Protein AF-A0AAQ2U8R6-F1 (afdb_monomer_lite)

Sequence (78 aa):
MVDGVTKQFIKDERLKYYPRGMNLYSSSRGMKKPVVEELTNKEVMARVGDAKLVYRETYSIGADKKGNLVDKRYYKKV

pLDDT: mean 85.34, std 8.18, range [59.31, 95.94]

Radius of gyration: 20.51 Å; chains: 1; bounding box: 39×27×50 Å

Structure (mmCIF, N/CA/C/O backbone):
data_AF-A0AAQ2U8R6-F1
#
_entry.id   AF-A0AAQ2U8R6-F1
#
loop_
_atom_site.group_PDB
_atom_site.id
_atom_site.type_symbol
_atom_site.label_atom_id
_atom_site.label_alt_id
_atom_site.label_comp_id
_atom_site.label_asym_id
_atom_site.label_entity_id
_atom_site.label_seq_id
_atom_site.pdbx_PDB_ins_code
_atom_site.Cartn_x
_atom_site.Cartn_y
_atom_site.Cartn_z
_atom_site.occupancy
_atom_site.B_iso_or_equiv
_atom_site.auth_seq_id
_atom_site.auth_comp_id
_atom_site.auth_asym_id
_atom_site.auth_atom_id
_atom_site.pdbx_PDB_model_num
ATOM 1 N N . MET A 1 1 ? -0.976 17.110 -26.361 1.00 59.31 1 MET A N 1
ATOM 2 C CA . MET A 1 1 ? -0.470 16.237 -27.441 1.00 59.31 1 MET A CA 1
ATOM 3 C C . MET A 1 1 ? 0.824 15.577 -26.989 1.00 59.31 1 MET A C 1
ATOM 5 O O . MET A 1 1 ? 1.375 16.016 -25.985 1.00 59.31 1 MET A O 1
ATOM 9 N N . VAL A 1 2 ? 1.239 14.501 -27.648 1.00 70.62 2 VAL A N 1
ATOM 10 C CA . VAL A 1 2 ? 2.606 13.950 -27.612 1.00 70.62 2 VAL A CA 1
ATOM 11 C C . VAL A 1 2 ? 2.997 13.829 -29.081 1.00 70.62 2 VAL A C 1
ATOM 13 O O . VAL A 1 2 ? 2.201 13.289 -29.844 1.00 70.62 2 VAL A O 1
ATOM 16 N N . ASP A 1 3 ? 4.110 14.441 -29.483 1.00 80.38 3 ASP A N 1
ATOM 17 C CA . ASP A 1 3 ? 4.610 14.445 -30.870 1.00 80.38 3 ASP A CA 1
ATOM 18 C C . ASP A 1 3 ? 3.543 14.792 -31.928 1.00 80.38 3 ASP A C 1
ATOM 20 O O . ASP A 1 3 ? 3.382 14.118 -32.939 1.00 80.38 3 ASP A O 1
ATOM 24 N N . GLY A 1 4 ? 2.735 15.826 -31.667 1.00 81.12 4 GLY A N 1
ATOM 25 C CA . GLY A 1 4 ? 1.676 16.278 -32.585 1.00 81.12 4 GLY A CA 1
ATOM 26 C C . GLY A 1 4 ? 0.392 15.436 -32.578 1.00 81.12 4 GLY A C 1
ATOM 27 O O . GLY A 1 4 ? -0.636 15.892 -33.073 1.00 81.12 4 GLY A O 1
ATOM 28 N N . VAL A 1 5 ? 0.382 14.267 -31.931 1.00 76.31 5 VAL A N 1
ATOM 29 C CA . VAL A 1 5 ? -0.798 13.397 -31.833 1.00 76.31 5 VAL A CA 1
ATOM 30 C C . VAL A 1 5 ? -1.577 13.679 -30.545 1.00 76.31 5 VAL A C 1
ATOM 32 O O . VAL A 1 5 ? -1.021 13.888 -29.453 1.00 76.31 5 VAL A O 1
ATOM 35 N N . THR A 1 6 ? -2.909 13.719 -30.634 1.00 80.00 6 THR A N 1
ATOM 36 C CA . THR A 1 6 ? -3.751 13.862 -29.441 1.00 80.00 6 THR A CA 1
ATOM 37 C C . THR A 1 6 ? -3.698 12.583 -28.603 1.00 80.00 6 THR A C 1
ATOM 39 O O . THR A 1 6 ? -3.742 11.458 -29.096 1.00 80.00 6 THR A O 1
ATOM 42 N N . LYS A 1 7 ? -3.622 12.750 -27.277 1.00 75.69 7 LYS A N 1
ATOM 43 C CA . LYS A 1 7 ? -3.469 11.634 -26.324 1.00 75.69 7 LYS A CA 1
ATOM 44 C C . LYS A 1 7 ? -4.643 10.642 -26.348 1.00 75.69 7 LYS A C 1
ATOM 46 O O . LYS A 1 7 ? -4.524 9.580 -25.749 1.00 75.69 7 LYS A O 1
ATOM 51 N N . GLN A 1 8 ? -5.765 11.000 -26.973 1.00 75.50 8 GLN A N 1
ATOM 52 C CA . GLN A 1 8 ? -6.925 10.128 -27.141 1.00 75.50 8 GLN A CA 1
ATOM 53 C C . GLN A 1 8 ? -6.613 8.974 -28.098 1.00 75.50 8 GLN A C 1
ATOM 55 O O . GLN A 1 8 ? -6.747 7.827 -27.691 1.00 75.50 8 GLN A O 1
ATOM 60 N N . PHE A 1 9 ? -6.081 9.257 -29.292 1.00 78.00 9 PHE A N 1
ATOM 61 C CA . PHE A 1 9 ? -5.746 8.216 -30.272 1.00 78.00 9 PHE A CA 1
ATOM 62 C C . PHE A 1 9 ? -4.645 7.273 -29.771 1.00 78.00 9 PHE A C 1
ATOM 64 O O . PHE A 1 9 ? -4.753 6.061 -29.919 1.00 78.00 9 PHE A O 1
ATOM 71 N N . ILE A 1 10 ? -3.645 7.813 -29.066 1.00 77.88 10 ILE A N 1
ATOM 72 C CA . ILE A 1 10 ? -2.579 7.009 -28.439 1.00 77.88 10 ILE A CA 1
ATOM 73 C C . ILE A 1 10 ? -3.152 6.052 -27.376 1.00 77.88 10 ILE A C 1
ATOM 75 O O . ILE A 1 10 ? -2.648 4.948 -27.180 1.00 77.88 10 ILE A O 1
ATOM 79 N N . LYS A 1 11 ? -4.198 6.464 -26.647 1.00 74.12 11 LYS A N 1
ATOM 80 C CA . LYS A 1 11 ? -4.838 5.626 -25.622 1.00 74.12 11 LYS A CA 1
ATOM 81 C C . LYS A 1 11 ? -5.766 4.575 -26.228 1.00 74.12 11 LYS A C 1
ATOM 83 O O . LYS A 1 11 ? -5.761 3.452 -25.732 1.00 74.12 11 LYS A O 1
ATOM 88 N N . ASP A 1 12 ? -6.501 4.912 -27.285 1.00 76.50 12 ASP A N 1
ATOM 89 C CA . ASP A 1 12 ? -7.380 3.964 -27.982 1.00 76.50 12 ASP A CA 1
ATOM 90 C C . ASP A 1 12 ? -6.586 2.852 -28.674 1.00 76.50 12 ASP A C 1
ATOM 92 O O . ASP A 1 12 ? -6.971 1.688 -28.602 1.00 76.50 12 ASP A O 1
ATOM 96 N N . GLU A 1 13 ? -5.418 3.153 -29.248 1.00 85.31 13 GLU A N 1
ATOM 97 C CA . GLU A 1 13 ? -4.576 2.115 -29.852 1.00 85.31 13 GLU A CA 1
ATOM 98 C C . GLU A 1 13 ? -4.093 1.077 -28.822 1.00 85.31 13 GLU A C 1
ATOM 100 O O . GLU A 1 13 ? -3.911 -0.097 -29.144 1.00 85.31 13 GLU A O 1
ATOM 105 N N . ARG A 1 14 ? -3.925 1.481 -27.555 1.00 82.12 14 ARG A N 1
ATOM 106 C CA . ARG A 1 14 ? -3.539 0.565 -26.472 1.00 82.12 14 ARG A CA 1
ATOM 107 C C . ARG A 1 14 ? -4.673 -0.364 -26.056 1.00 82.12 14 ARG A C 1
ATOM 109 O O . ARG A 1 14 ? -4.392 -1.396 -25.452 1.00 82.12 14 ARG A O 1
ATOM 116 N N . LEU A 1 15 ? -5.926 -0.034 -26.381 1.00 82.62 15 LEU A N 1
ATOM 117 C CA . LEU A 1 15 ? -7.096 -0.811 -25.974 1.00 82.62 15 LEU A CA 1
ATOM 118 C C . LEU A 1 15 ? -7.042 -2.254 -26.504 1.00 82.62 15 LEU A C 1
ATOM 120 O O . LEU A 1 15 ? -7.483 -3.166 -25.813 1.00 82.62 15 LEU A O 1
ATOM 124 N N . LYS A 1 16 ? -6.410 -2.468 -27.670 1.00 86.19 16 LYS A N 1
ATOM 125 C CA . LYS A 1 16 ? -6.207 -3.792 -28.288 1.00 86.19 16 LYS A CA 1
ATOM 126 C C . LYS A 1 16 ? -5.380 -4.765 -27.439 1.00 86.19 16 LYS A C 1
ATOM 128 O O . LYS A 1 16 ? -5.480 -5.970 -27.636 1.00 86.19 16 LYS A O 1
ATOM 133 N N . TYR A 1 17 ? -4.565 -4.257 -26.513 1.00 87.56 17 TYR A N 1
ATOM 134 C CA . TYR A 1 17 ? -3.739 -5.086 -25.630 1.00 87.56 17 TYR A CA 1
ATOM 135 C C . TYR A 1 17 ? -4.461 -5.499 -24.344 1.00 87.56 17 TYR A C 1
ATOM 137 O O . TYR A 1 17 ? -3.939 -6.320 -23.592 1.00 87.56 17 TYR A O 1
ATOM 145 N N . TYR A 1 18 ? -5.636 -4.931 -24.060 1.00 87.44 18 TYR A N 1
ATOM 146 C CA . TYR A 1 18 ? -6.401 -5.280 -22.870 1.00 87.44 18 TYR A CA 1
ATOM 147 C C . TYR A 1 18 ? -7.412 -6.388 -23.195 1.00 87.44 18 TYR A C 1
ATOM 149 O O . TYR A 1 18 ? -8.097 -6.311 -24.218 1.00 87.44 18 TYR A O 1
ATOM 157 N N . PRO A 1 19 ? -7.549 -7.410 -22.333 1.00 91.38 19 PRO A N 1
ATOM 158 C CA . PRO A 1 19 ? -8.555 -8.450 -22.500 1.00 91.38 19 PRO A CA 1
ATOM 159 C C . PRO A 1 19 ? -9.969 -7.877 -22.619 1.00 91.38 19 PRO A C 1
ATOM 161 O O . PRO A 1 19 ? -10.339 -6.917 -21.933 1.00 91.38 19 PRO A O 1
ATOM 164 N N . ARG A 1 20 ? -10.792 -8.506 -23.461 1.00 87.31 20 ARG A N 1
ATOM 165 C CA . ARG A 1 20 ? -12.190 -8.107 -23.641 1.00 87.31 20 ARG A CA 1
ATOM 166 C C . ARG A 1 20 ? -12.950 -8.251 -22.317 1.00 87.31 20 ARG A C 1
ATOM 168 O O . ARG A 1 20 ? -12.915 -9.308 -21.700 1.00 87.31 20 ARG A O 1
ATOM 175 N N . GLY A 1 21 ? -13.646 -7.191 -21.901 1.00 85.06 21 GLY A N 1
ATOM 176 C CA . GLY A 1 21 ? -14.414 -7.163 -20.648 1.00 85.06 21 GLY A CA 1
ATOM 177 C C . GLY A 1 21 ? -13.610 -6.784 -19.398 1.00 85.06 21 GLY A C 1
ATOM 178 O O . GLY A 1 21 ? -14.174 -6.758 -18.308 1.00 85.06 21 GLY A O 1
ATOM 179 N N . MET A 1 22 ? -12.318 -6.461 -19.524 1.00 87.69 22 MET A N 1
ATOM 180 C CA . MET A 1 22 ? -11.527 -5.956 -18.401 1.00 87.69 22 MET A CA 1
ATOM 181 C C . MET A 1 22 ? -11.968 -4.539 -18.007 1.00 87.69 22 MET A C 1
ATOM 183 O O . MET A 1 22 ? -11.993 -3.626 -18.834 1.00 87.69 22 MET A O 1
ATOM 187 N N . ASN A 1 23 ? -12.247 -4.333 -16.719 1.00 84.06 23 ASN A N 1
ATOM 188 C CA . ASN A 1 23 ? -12.541 -3.005 -16.186 1.00 84.06 23 ASN A CA 1
ATOM 189 C C . ASN A 1 23 ? -11.276 -2.137 -16.182 1.00 84.06 23 ASN A C 1
ATOM 191 O O . ASN A 1 23 ? -10.290 -2.452 -15.513 1.00 84.06 23 ASN A O 1
ATOM 195 N N . LEU A 1 24 ? -11.314 -1.021 -16.913 1.00 79.19 24 LEU A N 1
ATOM 196 C CA . LEU A 1 24 ? -10.231 -0.041 -16.949 1.00 79.19 24 LEU A CA 1
ATOM 197 C C . LEU A 1 24 ? -10.526 1.103 -15.983 1.00 79.19 24 LEU A C 1
ATOM 199 O O . LEU A 1 24 ? -11.419 1.921 -16.198 1.00 79.19 24 LEU A O 1
ATOM 203 N N . TYR A 1 25 ? -9.731 1.175 -14.924 1.00 79.31 25 TYR A N 1
ATOM 204 C CA . TYR A 1 25 ? -9.843 2.198 -13.897 1.00 79.31 25 TYR A CA 1
ATOM 205 C C . TYR A 1 25 ? -8.864 3.337 -14.182 1.00 79.31 25 TYR A C 1
ATOM 207 O O . TYR A 1 25 ? -7.665 3.111 -14.350 1.00 79.31 25 TYR A O 1
ATOM 215 N N . SER A 1 26 ? -9.356 4.578 -14.246 1.00 75.88 26 SER A N 1
ATOM 216 C CA . SER A 1 26 ? -8.504 5.754 -14.439 1.00 75.88 26 SER A CA 1
ATOM 217 C C . SER A 1 26 ? -8.823 6.843 -13.421 1.00 75.88 26 SER A C 1
ATOM 219 O O . SER A 1 26 ? -9.962 7.285 -13.274 1.00 75.88 26 SER A O 1
ATOM 221 N N . SER A 1 27 ? -7.784 7.343 -12.749 1.00 76.00 27 SER A N 1
ATOM 222 C CA . SER A 1 27 ? -7.925 8.473 -11.824 1.00 76.00 27 SER A CA 1
ATOM 223 C C . SER A 1 27 ? -8.273 9.777 -12.549 1.00 76.00 27 SER A C 1
ATOM 225 O O . SER A 1 27 ? -8.800 10.703 -11.948 1.00 76.00 27 SER A O 1
ATOM 227 N N . SER A 1 28 ? -7.991 9.864 -13.854 1.00 72.12 28 SER A N 1
ATOM 228 C CA . SER A 1 28 ? -8.237 11.068 -14.656 1.00 72.12 28 SER A CA 1
ATOM 229 C C . SER A 1 28 ? -9.719 11.334 -14.936 1.00 72.12 28 SER A C 1
ATOM 231 O O . SER A 1 28 ? -10.054 12.440 -15.336 1.00 72.12 28 SER A O 1
ATOM 233 N N . ARG A 1 29 ? -10.595 10.329 -14.790 1.00 67.88 29 ARG A N 1
ATOM 234 C CA . ARG A 1 29 ? -12.043 10.430 -15.055 1.00 67.88 29 ARG A CA 1
ATOM 235 C C . ARG A 1 29 ? -1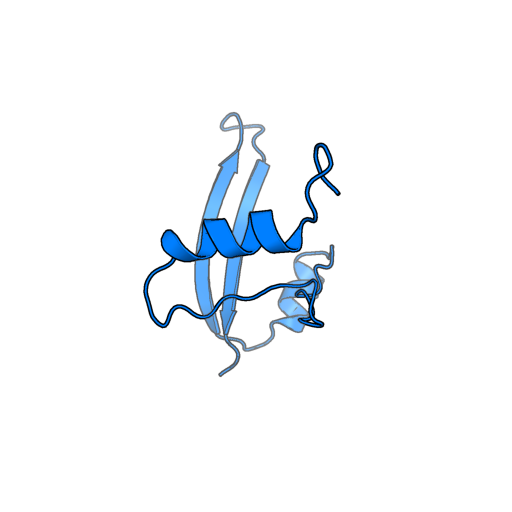2.882 10.452 -13.766 1.00 67.88 29 ARG A C 1
ATOM 237 O O . ARG A 1 29 ? -14.007 9.974 -13.755 1.00 67.88 29 ARG A O 1
ATOM 244 N N . GLY A 1 30 ? -12.332 10.994 -12.676 1.00 70.81 30 GLY A N 1
ATOM 245 C CA . GLY A 1 30 ? -13.067 11.199 -11.419 1.00 70.81 30 GLY A CA 1
ATOM 246 C C . GLY A 1 30 ? -12.973 10.054 -10.408 1.00 70.81 30 GLY A C 1
ATOM 247 O O . GLY A 1 30 ? -13.591 10.125 -9.347 1.00 70.81 30 GLY A O 1
ATOM 248 N N . MET A 1 31 ? -12.178 9.017 -10.683 1.00 81.50 31 MET A N 1
ATOM 249 C CA . MET A 1 31 ? -11.939 7.955 -9.708 1.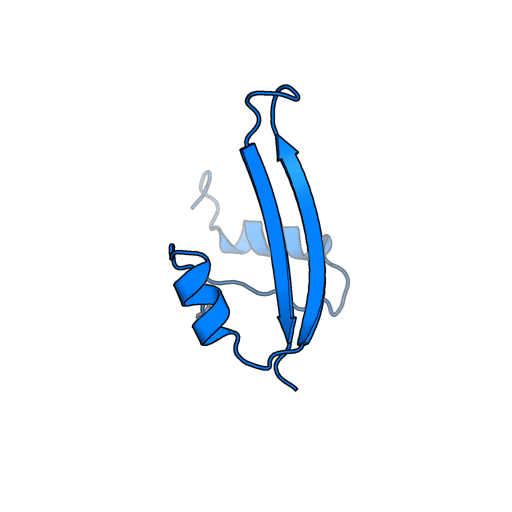00 81.50 31 MET A CA 1
ATOM 250 C C . MET A 1 31 ? -10.993 8.448 -8.601 1.00 81.50 31 MET A C 1
ATOM 252 O O . MET A 1 31 ? -9.841 8.802 -8.872 1.00 81.50 31 MET A O 1
ATOM 256 N N . LYS A 1 32 ? -11.477 8.486 -7.352 1.00 83.75 32 LYS A N 1
ATOM 257 C CA . LYS A 1 32 ? -10.686 8.930 -6.195 1.00 83.75 32 LYS A CA 1
ATOM 258 C C . LYS A 1 32 ? -9.604 7.904 -5.869 1.00 83.75 32 LYS A C 1
ATOM 260 O O . LYS A 1 32 ? -9.886 6.714 -5.737 1.00 83.75 32 LYS A O 1
ATOM 265 N N . LYS A 1 33 ? -8.364 8.376 -5.729 1.00 82.81 33 LYS A N 1
ATOM 266 C CA . LYS A 1 33 ? -7.269 7.555 -5.205 1.00 82.81 33 LYS A CA 1
ATOM 267 C C . LYS A 1 33 ? -7.502 7.288 -3.713 1.00 82.81 33 LYS A C 1
ATOM 269 O O . LYS A 1 33 ? -8.093 8.141 -3.048 1.00 82.81 33 LYS A O 1
ATOM 274 N N . PRO A 1 34 ? -7.038 6.144 -3.186 1.00 85.19 34 PRO A N 1
ATOM 275 C CA . PRO A 1 34 ? -7.001 5.951 -1.745 1.00 85.19 34 PRO A CA 1
ATOM 276 C C . PRO A 1 34 ? -6.138 7.043 -1.105 1.00 85.19 34 PRO A C 1
ATOM 278 O O . PRO A 1 34 ? -5.127 7.460 -1.674 1.00 85.19 34 PRO A O 1
ATOM 281 N N . VAL A 1 35 ? -6.562 7.510 0.066 1.00 88.88 35 VAL A 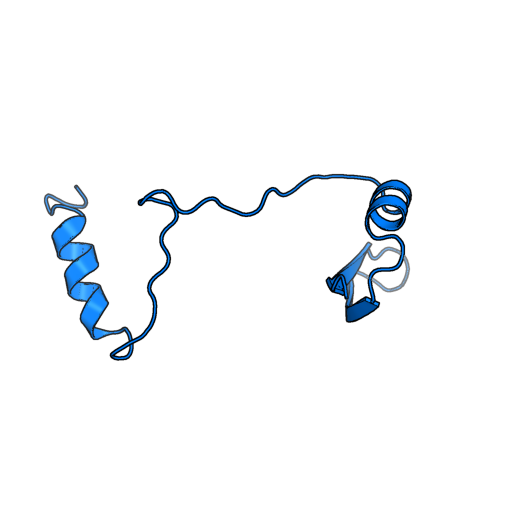N 1
ATOM 282 C CA . VAL A 1 35 ? -5.790 8.460 0.868 1.00 88.88 35 VAL A CA 1
ATOM 283 C C . VAL A 1 35 ? -4.671 7.686 1.559 1.00 88.88 35 VAL A C 1
ATOM 285 O O . VAL A 1 35 ? -4.924 6.643 2.160 1.00 88.88 35 VAL A O 1
ATOM 288 N N . VAL A 1 36 ? -3.442 8.180 1.435 1.00 90.75 36 VAL A N 1
ATOM 289 C CA . VAL A 1 36 ? -2.261 7.620 2.099 1.00 90.75 36 VAL A CA 1
ATOM 290 C C . VAL A 1 36 ? -1.808 8.635 3.139 1.00 90.75 36 VAL A C 1
ATOM 292 O O . VAL A 1 36 ? -1.593 9.796 2.800 1.00 90.75 36 VAL A O 1
ATOM 295 N N . GLU A 1 37 ? -1.697 8.198 4.390 1.00 91.69 37 GLU A N 1
ATOM 296 C CA . GLU A 1 37 ? -1.290 9.028 5.525 1.00 91.69 37 GLU A CA 1
ATOM 297 C C . GLU A 1 37 ? -0.054 8.419 6.190 1.00 91.69 37 GLU A C 1
ATOM 299 O O . GLU A 1 37 ? 0.038 7.198 6.342 1.00 91.69 37 GLU A O 1
ATOM 304 N N . GLU A 1 38 ? 0.879 9.271 6.609 1.00 92.81 38 GLU A N 1
ATOM 305 C CA . GLU A 1 38 ? 2.038 8.876 7.408 1.00 92.81 38 GLU A CA 1
ATOM 306 C C . GLU A 1 38 ? 1.711 9.078 8.889 1.00 92.81 38 GLU A C 1
ATOM 308 O O . GLU A 1 38 ? 1.457 10.194 9.337 1.00 92.81 38 GLU A O 1
ATOM 313 N N . LEU A 1 39 ? 1.662 7.982 9.645 1.00 93.50 39 LEU A N 1
ATOM 314 C CA . LEU A 1 39 ? 1.251 7.956 11.050 1.00 93.50 39 LEU A CA 1
ATOM 315 C C . LEU A 1 39 ? 2.118 6.975 11.833 1.00 93.50 39 LEU A C 1
ATOM 317 O O . LEU A 1 39 ? 2.732 6.067 11.264 1.00 93.50 39 LEU A O 1
ATOM 321 N N . THR A 1 40 ? 2.130 7.106 13.159 1.00 93.88 40 THR A N 1
ATOM 322 C CA . THR A 1 40 ? 2.830 6.133 13.999 1.00 93.88 40 THR A CA 1
ATOM 323 C C . THR A 1 40 ? 2.072 4.807 14.047 1.00 93.88 40 THR A C 1
ATOM 325 O O . THR A 1 40 ? 0.841 4.754 14.003 1.00 93.88 40 THR A O 1
ATOM 328 N N . ASN A 1 41 ? 2.798 3.698 14.215 1.00 90.81 41 ASN A N 1
ATOM 329 C CA . ASN A 1 41 ? 2.178 2.373 14.314 1.00 90.81 41 ASN A CA 1
ATOM 330 C C . ASN A 1 41 ? 1.147 2.292 15.457 1.00 90.81 41 ASN A C 1
ATOM 332 O O . ASN A 1 41 ? 0.122 1.633 15.320 1.00 90.81 41 ASN A O 1
ATOM 336 N N . LYS A 1 42 ? 1.389 2.991 16.573 1.00 92.75 42 LYS A N 1
ATOM 337 C CA . LYS A 1 42 ? 0.466 3.019 17.715 1.00 92.75 42 LYS A CA 1
ATOM 338 C C . LYS A 1 42 ? -0.889 3.622 17.330 1.00 92.75 42 LYS A C 1
ATOM 340 O O . LYS A 1 42 ? -1.923 3.042 17.650 1.00 92.75 42 LYS A O 1
ATOM 345 N N . GLU A 1 43 ? -0.882 4.745 16.618 1.00 93.69 43 GLU A N 1
ATOM 346 C CA . GLU A 1 43 ? -2.103 5.413 16.150 1.00 93.69 43 GLU A CA 1
ATOM 347 C C . GLU A 1 43 ? -2.843 4.565 15.114 1.00 93.69 43 GLU A C 1
ATOM 349 O O . GLU A 1 43 ? -4.062 4.421 15.185 1.00 93.69 43 GLU A O 1
ATOM 354 N N . VAL A 1 44 ? -2.108 3.948 14.183 1.00 92.00 44 VAL A N 1
ATOM 355 C CA . VAL A 1 44 ? -2.697 3.069 13.164 1.00 92.00 44 VAL A CA 1
ATOM 356 C C . VAL A 1 44 ? -3.370 1.861 13.811 1.00 92.00 44 VAL A C 1
ATOM 358 O O . VAL A 1 44 ? -4.511 1.554 13.476 1.00 92.00 44 VAL A O 1
ATOM 361 N N . MET A 1 45 ? -2.720 1.206 14.776 1.00 92.19 45 MET A N 1
ATOM 362 C CA . MET A 1 45 ? -3.303 0.052 15.470 1.00 92.19 45 MET A CA 1
ATOM 363 C C . MET A 1 45 ? -4.558 0.419 16.270 1.00 92.19 45 MET A C 1
ATOM 365 O O . MET A 1 45 ? -5.502 -0.366 16.297 1.00 92.19 45 MET A O 1
ATOM 369 N N . ALA A 1 46 ? -4.617 1.624 16.849 1.00 92.81 46 ALA A N 1
ATOM 370 C CA . ALA A 1 46 ? -5.832 2.120 17.494 1.00 92.81 46 ALA A CA 1
ATOM 371 C C . ALA A 1 46 ? -6.987 2.326 16.493 1.00 92.81 46 ALA A C 1
ATOM 373 O O . ALA A 1 46 ? -8.133 2.028 16.817 1.00 92.81 46 ALA A O 1
ATOM 374 N N . ARG A 1 47 ? -6.698 2.785 15.263 1.00 90.81 47 ARG A N 1
ATOM 375 C CA . ARG A 1 47 ? -7.707 2.933 14.193 1.00 90.81 47 ARG A CA 1
ATOM 376 C C . ARG A 1 47 ? -8.175 1.596 13.619 1.00 90.81 47 ARG A C 1
ATOM 378 O O . ARG A 1 47 ? -9.338 1.470 13.245 1.00 90.81 47 ARG A O 1
ATOM 385 N N . VAL A 1 48 ? -7.270 0.623 13.514 1.00 91.44 48 VAL A N 1
ATOM 386 C CA . VAL A 1 48 ? -7.583 -0.739 13.056 1.00 91.44 48 VAL A CA 1
ATOM 387 C C . VAL A 1 48 ? -8.571 -1.410 14.016 1.00 91.44 48 VAL A C 1
ATOM 389 O O . VAL A 1 48 ? -9.503 -2.066 13.548 1.00 91.44 48 VAL A O 1
ATOM 392 N N . GLY A 1 49 ? -8.405 -1.203 15.329 1.00 89.50 49 GLY A N 1
ATOM 393 C CA . GLY A 1 49 ? -9.298 -1.742 16.356 1.00 89.50 49 GLY A CA 1
ATOM 394 C C . GLY A 1 49 ? -9.442 -3.260 16.233 1.00 89.50 49 GLY A C 1
ATOM 395 O O . GLY A 1 49 ? -8.445 -3.972 16.128 1.00 89.50 49 GLY A O 1
ATOM 396 N N . ASP A 1 50 ? -10.686 -3.736 16.164 1.00 90.75 50 ASP A N 1
ATOM 397 C CA . ASP A 1 50 ? -11.023 -5.167 16.095 1.00 90.75 50 ASP A CA 1
ATOM 398 C C . ASP A 1 50 ? -11.010 -5.749 14.667 1.00 90.75 50 ASP A C 1
ATOM 400 O O . ASP A 1 50 ? -11.505 -6.852 14.423 1.00 90.75 50 ASP A O 1
ATOM 404 N N . ALA A 1 51 ? -10.477 -5.021 13.680 1.00 93.69 51 ALA A N 1
ATOM 405 C CA . ALA A 1 51 ? -10.403 -5.529 12.314 1.00 93.69 51 ALA A CA 1
ATOM 406 C C . ALA A 1 51 ? -9.467 -6.748 12.212 1.00 93.69 51 ALA A C 1
ATOM 408 O O . ALA A 1 51 ? -8.368 -6.790 12.770 1.00 93.69 51 ALA A O 1
ATOM 409 N N . LYS A 1 52 ? -9.882 -7.750 11.432 1.00 93.19 52 LYS A N 1
ATOM 410 C CA . LYS A 1 52 ? -9.150 -9.012 11.287 1.00 93.19 52 LYS A CA 1
ATOM 411 C C . LYS A 1 52 ? -7.936 -8.827 10.379 1.00 93.19 52 LYS A C 1
ATOM 413 O O . LYS A 1 52 ? -8.081 -8.364 9.248 1.00 93.19 52 LYS A O 1
ATOM 418 N N . LEU A 1 53 ? -6.752 -9.242 10.832 1.00 94.00 53 LEU A N 1
ATOM 419 C CA . LEU A 1 53 ? -5.560 -9.328 9.982 1.00 94.00 53 LEU A CA 1
ATOM 420 C C . LEU A 1 53 ? -5.761 -10.439 8.942 1.00 94.00 53 LEU A C 1
ATOM 422 O O . LEU A 1 53 ? -5.958 -11.598 9.301 1.00 94.00 53 LEU A O 1
ATOM 426 N N . VAL A 1 54 ? -5.723 -10.080 7.661 1.00 95.81 54 VAL A N 1
ATOM 427 C CA . VAL A 1 54 ? -5.938 -11.016 6.542 1.00 95.81 54 VAL A CA 1
ATOM 428 C C . VAL A 1 54 ? -4.631 -11.344 5.832 1.00 95.81 54 VAL A C 1
ATOM 430 O O . VAL A 1 54 ? -4.461 -12.458 5.348 1.00 95.81 54 VAL A O 1
ATOM 433 N N . TYR A 1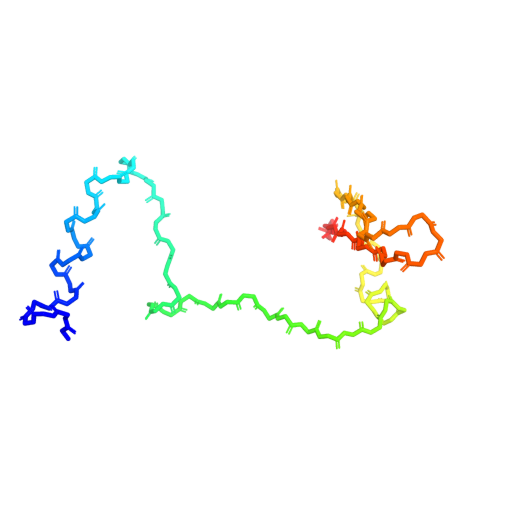 55 ? -3.703 -10.392 5.779 1.00 95.44 55 TYR A N 1
ATOM 434 C CA . TYR A 1 55 ? -2.419 -10.572 5.114 1.00 95.44 55 TYR A CA 1
ATOM 435 C C . TYR A 1 55 ? -1.312 -9.832 5.855 1.00 95.44 55 TYR A C 1
ATOM 437 O O . TYR A 1 55 ? -1.520 -8.711 6.331 1.00 95.44 55 TYR A O 1
ATOM 445 N N . ARG A 1 56 ? -0.135 -10.457 5.930 1.00 95.44 56 ARG A N 1
ATOM 446 C CA . ARG A 1 56 ? 1.076 -9.869 6.491 1.00 95.44 56 ARG A CA 1
ATOM 447 C C . ARG A 1 56 ? 2.299 -10.351 5.731 1.00 95.44 56 ARG A C 1
ATOM 449 O O . ARG A 1 56 ? 2.437 -11.544 5.489 1.00 95.44 56 ARG A O 1
ATOM 456 N N . GLU A 1 57 ? 3.196 -9.427 5.433 1.00 95.94 57 GLU A N 1
ATOM 457 C CA . GLU A 1 57 ? 4.462 -9.713 4.777 1.00 95.94 57 GLU A CA 1
ATOM 458 C C . GLU A 1 57 ? 5.545 -8.790 5.325 1.00 95.94 57 GLU A C 1
ATOM 460 O O . GLU A 1 57 ? 5.373 -7.569 5.367 1.00 95.94 57 GLU A O 1
ATOM 465 N N . THR A 1 58 ? 6.661 -9.381 5.737 1.00 93.62 58 THR A N 1
ATOM 466 C CA . THR A 1 58 ? 7.753 -8.665 6.391 1.00 93.62 58 THR A CA 1
ATOM 467 C C . THR A 1 58 ? 9.018 -8.796 5.564 1.00 93.62 58 THR A C 1
ATOM 469 O O . THR A 1 58 ? 9.435 -9.904 5.235 1.00 93.62 58 THR A O 1
ATOM 472 N N . TYR A 1 59 ? 9.658 -7.666 5.288 1.00 90.25 59 TYR A N 1
ATOM 473 C CA . TYR A 1 59 ? 10.924 -7.602 4.572 1.00 90.25 59 TYR A CA 1
ATOM 474 C C . TYR A 1 59 ? 11.990 -6.981 5.463 1.00 90.25 59 TYR A C 1
ATOM 476 O O . TYR A 1 59 ? 11.783 -5.915 6.045 1.00 90.25 59 TYR A O 1
ATOM 484 N N . SER A 1 60 ? 13.150 -7.616 5.532 1.00 90.31 60 SER A N 1
ATOM 485 C CA . SER A 1 60 ? 14.365 -7.023 6.081 1.00 90.31 60 SER A CA 1
ATOM 486 C C . SER A 1 60 ? 15.176 -6.414 4.941 1.00 90.31 60 SER A C 1
ATOM 488 O O . SER A 1 60 ? 15.566 -7.115 4.009 1.00 90.31 60 SER A O 1
ATOM 490 N N . ILE A 1 61 ? 15.425 -5.109 5.003 1.00 88.00 61 ILE A N 1
ATOM 491 C CA . ILE A 1 61 ? 16.211 -4.380 4.010 1.00 88.00 61 ILE A CA 1
ATOM 492 C C . ILE A 1 61 ? 17.519 -3.935 4.666 1.00 88.00 61 ILE A C 1
ATOM 494 O O . ILE A 1 61 ? 17.512 -3.074 5.543 1.00 88.00 61 ILE A O 1
ATOM 498 N N . GLY A 1 62 ? 18.645 -4.494 4.225 1.00 85.00 62 GLY A N 1
ATOM 499 C CA . GLY A 1 62 ? 19.988 -4.152 4.709 1.00 85.00 62 GLY A CA 1
ATOM 500 C C . GLY A 1 62 ? 20.693 -5.308 5.424 1.00 85.00 62 GLY A C 1
ATOM 501 O O . GLY A 1 62 ? 20.213 -6.435 5.420 1.00 85.00 62 GLY A O 1
ATOM 502 N N . ALA A 1 63 ? 21.859 -5.024 6.012 1.00 78.19 63 ALA A N 1
ATOM 503 C CA . ALA A 1 63 ? 22.669 -6.023 6.713 1.00 78.19 63 ALA A CA 1
ATOM 504 C C . ALA A 1 63 ? 22.054 -6.409 8.071 1.00 78.19 63 ALA A C 1
ATOM 506 O O . ALA A 1 63 ? 21.510 -5.545 8.761 1.00 78.19 63 ALA A O 1
ATOM 507 N N . ASP A 1 64 ? 22.234 -7.665 8.491 1.00 69.25 64 ASP A N 1
ATOM 508 C CA . ASP A 1 64 ? 21.561 -8.320 9.634 1.00 69.25 64 ASP A CA 1
ATOM 509 C C . ASP A 1 64 ? 21.528 -7.532 10.959 1.00 69.25 64 ASP A C 1
ATOM 511 O O . ASP A 1 64 ? 20.669 -7.772 11.802 1.00 69.25 64 ASP A O 1
ATOM 515 N N . LYS A 1 65 ? 22.449 -6.582 11.173 1.00 70.94 65 LYS A N 1
ATOM 516 C CA . LYS A 1 65 ? 22.566 -5.802 12.422 1.00 70.94 65 LYS A CA 1
ATOM 517 C C . LYS A 1 65 ? 22.174 -4.323 12.312 1.00 70.94 65 LYS A C 1
ATOM 519 O O . LYS A 1 65 ? 22.088 -3.655 13.337 1.00 70.94 65 LYS A O 1
ATOM 524 N N . LYS A 1 66 ? 21.979 -3.787 11.102 1.00 78.56 66 LYS A N 1
ATOM 525 C CA . LYS A 1 66 ? 21.648 -2.363 10.854 1.00 78.56 66 LYS A CA 1
ATOM 526 C C . LYS A 1 66 ? 20.594 -2.183 9.751 1.00 78.56 66 LYS A C 1
ATOM 528 O O . LYS A 1 66 ? 20.548 -1.143 9.100 1.00 78.56 66 LYS A O 1
ATOM 533 N N . GLY A 1 67 ? 19.804 -3.220 9.490 1.00 79.50 67 GLY A N 1
ATOM 534 C CA . GLY A 1 67 ? 18.757 -3.199 8.478 1.00 79.50 67 GLY A CA 1
ATOM 535 C C . GLY A 1 67 ? 17.478 -2.520 8.965 1.00 79.50 67 GLY A C 1
ATOM 536 O O . GLY A 1 67 ? 17.179 -2.493 10.157 1.00 79.50 67 GLY A O 1
ATOM 537 N N . ASN A 1 68 ? 16.704 -2.012 8.012 1.00 86.88 68 ASN A N 1
ATOM 538 C CA . ASN A 1 68 ? 15.344 -1.546 8.234 1.00 86.88 68 ASN A CA 1
ATOM 539 C C . ASN A 1 68 ? 14.370 -2.711 8.052 1.00 86.88 68 ASN A C 1
ATOM 541 O O . ASN A 1 68 ? 14.507 -3.506 7.122 1.00 86.88 68 ASN A O 1
ATOM 545 N N . LEU A 1 69 ? 13.357 -2.789 8.910 1.00 89.25 69 LEU A N 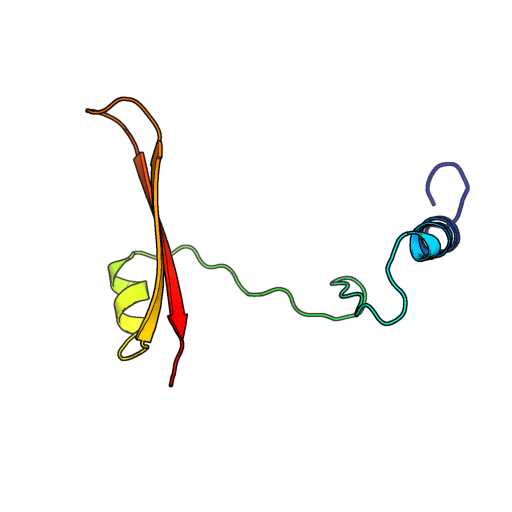1
ATOM 546 C CA . LEU A 1 69 ? 12.275 -3.757 8.779 1.00 89.25 69 LEU A CA 1
ATOM 547 C C . LEU A 1 69 ? 11.049 -3.065 8.178 1.00 89.25 69 LEU A C 1
ATOM 549 O O . LEU A 1 69 ? 10.554 -2.085 8.733 1.00 89.25 69 LEU A O 1
ATOM 553 N N . VAL A 1 70 ? 10.546 -3.587 7.064 1.00 91.31 70 VAL A N 1
ATOM 554 C CA . VAL A 1 70 ? 9.311 -3.120 6.428 1.00 91.31 70 VAL A CA 1
ATOM 555 C C . VAL A 1 70 ? 8.241 -4.187 6.620 1.00 91.31 70 VAL A C 1
ATOM 557 O O . VAL A 1 70 ? 8.336 -5.269 6.051 1.00 91.31 70 VAL A O 1
ATOM 560 N N . ASP A 1 71 ? 7.218 -3.880 7.416 1.00 92.62 71 ASP A N 1
ATOM 561 C CA . ASP A 1 71 ? 6.094 -4.780 7.705 1.00 92.62 71 ASP A CA 1
ATOM 562 C C . ASP A 1 71 ? 4.825 -4.275 7.009 1.00 92.62 71 ASP A C 1
ATOM 564 O O . ASP A 1 71 ? 4.269 -3.233 7.370 1.00 92.62 71 ASP A O 1
ATOM 568 N N . LYS A 1 72 ? 4.365 -5.011 5.996 1.00 94.19 72 LYS A N 1
ATOM 569 C CA . LYS A 1 72 ? 3.121 -4.734 5.276 1.00 94.19 72 LYS A CA 1
ATOM 570 C C . LYS A 1 72 ? 2.006 -5.573 5.875 1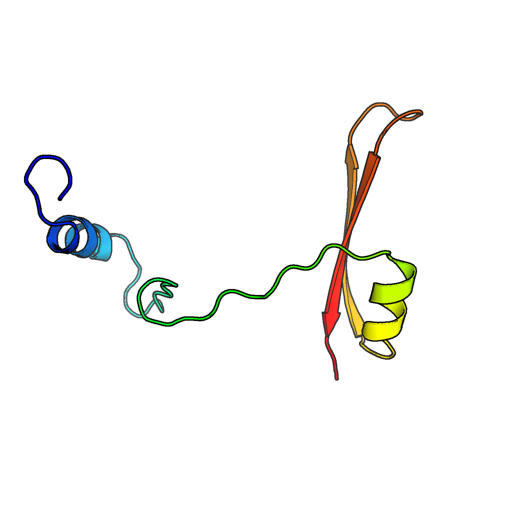.00 94.19 72 LYS A C 1
ATOM 572 O O . LYS A 1 72 ? 2.082 -6.798 5.889 1.00 94.19 72 LYS A O 1
ATOM 577 N N . ARG A 1 73 ? 0.938 -4.920 6.328 1.00 94.62 73 ARG A N 1
ATOM 578 C CA . ARG A 1 73 ? -0.222 -5.574 6.946 1.00 94.62 73 ARG A CA 1
ATOM 579 C C . ARG A 1 73 ? -1.513 -5.087 6.310 1.00 94.62 73 ARG A C 1
ATOM 581 O O . ARG A 1 73 ? -1.666 -3.896 6.053 1.00 94.62 73 ARG A O 1
ATOM 588 N N . TYR A 1 74 ? -2.443 -6.008 6.084 1.00 94.44 74 TYR A N 1
ATOM 589 C CA . TYR A 1 74 ? -3.778 -5.710 5.580 1.00 94.44 74 TYR A CA 1
ATOM 590 C C . TYR A 1 74 ? -4.837 -6.250 6.535 1.00 94.44 74 TYR A C 1
ATOM 592 O O . TYR A 1 74 ? -4.873 -7.445 6.846 1.00 94.44 74 TYR A O 1
ATOM 600 N N . TYR A 1 75 ? -5.713 -5.349 6.968 1.00 94.38 75 TYR A N 1
ATOM 601 C CA . TYR A 1 75 ? -6.798 -5.628 7.895 1.00 94.38 75 TYR A CA 1
ATOM 602 C C . TYR A 1 75 ? -8.139 -5.467 7.186 1.00 94.38 75 TYR A C 1
ATOM 604 O O . TYR A 1 75 ? -8.350 -4.505 6.446 1.00 94.38 75 TYR A O 1
ATOM 612 N N . LYS A 1 76 ? -9.057 -6.400 7.433 1.00 93.50 76 LYS A N 1
ATOM 613 C CA . LYS A 1 76 ? -10.426 -6.354 6.926 1.00 93.50 76 LYS A CA 1
ATOM 614 C C . LYS A 1 76 ? -11.382 -6.177 8.097 1.00 93.50 76 LYS A C 1
ATOM 616 O O . LYS A 1 76 ? -11.394 -6.991 9.020 1.00 93.50 76 LYS A O 1
ATOM 621 N N . LYS A 1 77 ? -12.188 -5.118 8.042 1.00 86.62 77 LYS A N 1
ATOM 622 C CA . LYS A 1 77 ? -13.316 -4.946 8.957 1.00 86.62 77 LYS A CA 1
ATOM 623 C C . LYS A 1 77 ? -14.383 -5.977 8.584 1.00 86.62 77 LYS A C 1
ATOM 625 O O . LYS A 1 77 ? -14.711 -6.098 7.401 1.00 86.62 77 LYS A O 1
ATOM 630 N N . VAL A 1 78 ? -14.802 -6.771 9.566 1.00 76.62 78 VAL A N 1
ATOM 631 C CA . VAL A 1 78 ? -15.891 -7.748 9.420 1.00 76.62 78 VAL A CA 1
ATOM 632 C C . VAL A 1 78 ? -17.219 -7.015 9.517 1.00 76.62 78 VAL A C 1
ATOM 634 O O . VAL A 1 78 ? -17.285 -6.055 10.319 1.00 76.62 78 VAL A O 1
#

Organism: NCBI:txid536231

Foldseek 3Di:
DPPPDDVVVVVVVCVVVDDPPDDDDDVVVPDDDDDDDDDDPVVVCVVLDPFAWDDKDWDWADDPPDTDIDIDTDTHDD

Secondary structure (DSSP, 8-state):
-BTTB-HHHHHHHHGGGSPTT-----GGGTPPPPP-----HHHHHHHHTTPEEEEEEEEEES-TTTPEEEEEEEEE--